Protein AF-A0A6I5C960-F1 (afdb_monomer_lite)

Secondary structure (DSSP, 8-state):
-PPPPP-----------SPPPPPPPP-----EES--TT-TT--EEPHHHHHHHHHHHHHTT-----HHHH--

Foldseek 3Di:
DDDDDDDDPPPDPDPPPDPDPDDDADDDDADEEDDPPVPPPSRYDYPVRVVVVVVVCVVVVHDDDDPVVVVD

Structure (mmCIF, N/CA/C/O backbone):
data_AF-A0A6I5C960-F1
#
_entry.id   AF-A0A6I5C960-F1
#
loop_
_atom_site.group_PDB
_atom_site.id
_atom_site.type_symbol
_atom_site.label_atom_id
_atom_site.label_alt_id
_atom_site.label_comp_id
_atom_site.label_asym_id
_atom_site.label_entity_id
_atom_site.label_seq_id
_atom_site.pdbx_PDB_ins_code
_atom_site.Cartn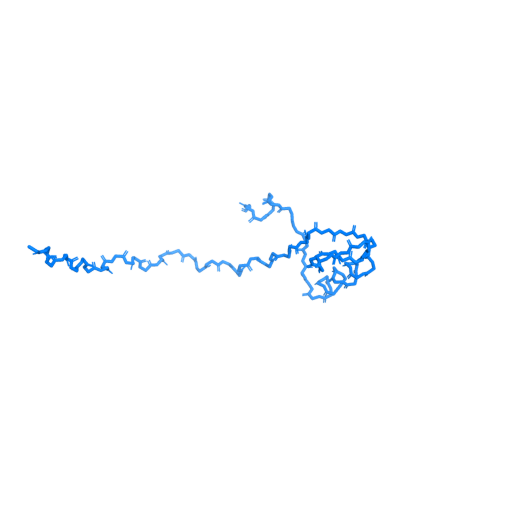_x
_atom_site.Cartn_y
_atom_site.Cartn_z
_atom_site.occupancy
_atom_site.B_iso_or_equiv
_atom_site.auth_seq_id
_atom_site.auth_comp_id
_atom_site.auth_asym_id
_atom_site.auth_atom_id
_atom_site.pdbx_PDB_model_num
ATOM 1 N N . MET A 1 1 ? 28.062 32.096 35.602 1.00 41.78 1 MET A N 1
ATOM 2 C CA . MET A 1 1 ? 28.175 30.884 34.759 1.00 41.78 1 MET A CA 1
ATOM 3 C C . MET A 1 1 ? 27.045 29.953 35.189 1.00 41.78 1 MET A C 1
ATOM 5 O O . MET A 1 1 ? 26.832 29.858 36.387 1.00 41.78 1 MET A O 1
ATOM 9 N N . ALA A 1 2 ? 26.236 29.465 34.246 1.00 42.91 2 ALA A N 1
ATOM 10 C CA . ALA A 1 2 ? 24.822 29.099 34.415 1.00 42.91 2 ALA A CA 1
ATOM 11 C C . ALA A 1 2 ? 24.476 28.038 35.491 1.00 42.91 2 ALA A C 1
ATOM 13 O O . ALA A 1 2 ? 25.275 27.164 35.809 1.00 42.91 2 ALA A O 1
ATOM 14 N N . SER A 1 3 ? 23.251 28.193 36.007 1.00 37.50 3 SER A N 1
ATOM 15 C CA . SER A 1 3 ? 22.560 27.533 37.130 1.00 37.50 3 SER A CA 1
ATOM 16 C C . SER A 1 3 ? 22.359 26.017 36.968 1.00 37.50 3 SER A C 1
ATOM 18 O O . SER A 1 3 ? 22.154 25.573 35.836 1.00 37.50 3 SER A O 1
ATOM 20 N N . PRO A 1 4 ? 22.317 25.220 38.059 1.00 44.97 4 PRO A N 1
ATOM 21 C CA . PRO A 1 4 ? 21.788 23.862 37.992 1.00 44.97 4 PRO A CA 1
ATOM 22 C C . PRO A 1 4 ? 20.290 23.960 37.677 1.00 44.97 4 PRO A C 1
ATOM 24 O O . PRO A 1 4 ? 19.548 24.627 38.393 1.00 44.97 4 PRO A O 1
ATOM 27 N N . ALA A 1 5 ? 19.867 23.380 36.557 1.00 53.22 5 ALA A N 1
ATOM 28 C CA . ALA A 1 5 ? 18.459 23.279 36.213 1.00 53.22 5 ALA A CA 1
ATOM 29 C C . ALA A 1 5 ? 17.832 22.131 37.007 1.00 53.22 5 ALA A C 1
ATOM 31 O O . ALA A 1 5 ? 18.359 21.017 37.055 1.00 53.22 5 ALA A O 1
ATOM 32 N N . ASP A 1 6 ? 16.713 22.458 37.633 1.00 42.56 6 ASP A N 1
ATOM 33 C CA . ASP A 1 6 ? 15.884 21.607 38.463 1.00 42.56 6 ASP A CA 1
ATOM 34 C C . ASP A 1 6 ? 15.549 20.279 37.776 1.00 42.56 6 ASP A C 1
ATOM 36 O O . ASP A 1 6 ? 14.980 20.226 36.685 1.00 42.56 6 ASP A O 1
ATOM 40 N N . THR A 1 7 ? 15.882 19.174 38.440 1.00 52.06 7 THR A N 1
ATOM 41 C CA . THR A 1 7 ? 15.349 17.863 38.069 1.00 52.06 7 THR A CA 1
ATOM 42 C C . THR A 1 7 ? 13.915 17.795 38.574 1.00 52.06 7 THR A C 1
ATOM 44 O O . THR A 1 7 ? 13.677 17.580 39.760 1.00 52.06 7 THR A O 1
ATOM 47 N N . VAL A 1 8 ? 12.951 18.008 37.681 1.00 56.00 8 VAL A N 1
ATOM 48 C CA . VAL A 1 8 ? 11.531 17.831 37.999 1.00 56.00 8 VAL A CA 1
ATOM 49 C C . VAL A 1 8 ? 11.242 16.325 37.984 1.00 56.00 8 VAL A C 1
ATOM 51 O O . VAL A 1 8 ? 11.439 15.690 36.945 1.00 56.00 8 VAL A O 1
ATOM 54 N N . PRO A 1 9 ? 10.814 15.704 39.097 1.00 45.19 9 PRO A N 1
ATOM 55 C CA . PRO A 1 9 ? 10.499 14.286 39.093 1.00 45.19 9 PRO A CA 1
ATOM 56 C C . PRO A 1 9 ? 9.259 14.065 38.226 1.00 45.19 9 PRO A C 1
ATOM 58 O O . PRO A 1 9 ? 8.217 14.685 38.444 1.00 45.19 9 PRO A O 1
ATOM 61 N N . LEU A 1 10 ? 9.371 13.170 37.244 1.00 55.69 10 LEU A N 1
ATOM 62 C CA . LEU A 1 10 ? 8.295 12.771 36.335 1.00 55.69 10 LEU A CA 1
ATOM 63 C C . LEU A 1 10 ? 7.306 11.864 37.091 1.00 55.69 10 LEU A C 1
ATOM 65 O O . LEU A 1 10 ? 7.164 10.678 36.813 1.00 55.69 10 LEU A O 1
ATOM 69 N N . THR A 1 11 ? 6.670 12.416 38.124 1.00 53.06 11 THR A N 1
ATOM 70 C CA . THR A 1 11 ? 5.685 11.723 38.957 1.00 53.06 11 THR A CA 1
ATOM 71 C C . THR A 1 11 ? 4.313 12.087 38.426 1.00 53.06 11 THR A C 1
ATOM 73 O O . THR A 1 11 ? 3.737 13.105 38.800 1.00 53.06 11 THR A O 1
ATOM 76 N N . GLY A 1 12 ? 3.822 11.294 37.478 1.00 52.94 12 GLY A N 1
ATOM 77 C CA . GLY A 1 12 ? 2.514 11.546 36.884 1.00 52.94 12 GLY A CA 1
ATOM 78 C C . GLY A 1 12 ? 2.224 10.772 35.610 1.00 52.94 12 GLY A C 1
ATOM 79 O O . GLY A 1 12 ? 1.476 11.269 34.776 1.00 52.94 12 GLY A O 1
ATOM 80 N N . ILE A 1 13 ? 2.782 9.573 35.429 1.00 58.28 13 ILE A N 1
ATOM 81 C CA . ILE A 1 13 ? 2.130 8.619 34.530 1.00 58.28 13 ILE A CA 1
ATOM 82 C C . ILE A 1 13 ? 1.029 7.994 35.376 1.00 58.28 13 ILE A C 1
ATOM 84 O O . ILE A 1 13 ? 1.272 7.071 36.147 1.00 58.28 13 ILE A O 1
ATOM 88 N N . ALA A 1 14 ? -0.161 8.590 35.332 1.00 61.75 14 ALA A N 1
ATOM 89 C CA . ALA A 1 14 ? -1.344 7.884 35.783 1.00 61.75 14 ALA A CA 1
ATOM 90 C C . ALA A 1 14 ? -1.377 6.558 35.016 1.00 61.75 14 ALA A C 1
ATOM 92 O O . ALA A 1 14 ? -1.315 6.564 33.784 1.00 61.75 14 ALA A O 1
ATOM 93 N N . GLU A 1 15 ? -1.411 5.442 35.744 1.00 64.19 15 GLU A N 1
ATOM 94 C CA . GLU A 1 15 ? -1.707 4.134 35.166 1.00 64.19 15 GLU A CA 1
ATOM 95 C C . GLU A 1 15 ? -2.946 4.303 34.278 1.00 64.19 15 GLU A C 1
ATOM 97 O O . GLU A 1 15 ? -3.959 4.815 34.765 1.00 64.19 15 GLU A O 1
ATOM 102 N N . PRO A 1 16 ? -2.881 3.988 32.973 1.00 57.72 16 PRO A N 1
ATOM 103 C CA . PRO A 1 16 ? -4.021 4.183 32.098 1.00 57.72 16 PRO A CA 1
ATOM 104 C C . PRO A 1 16 ? -5.162 3.276 32.569 1.00 57.72 16 PRO A C 1
ATOM 106 O O . PRO A 1 16 ? -5.196 2.090 32.266 1.00 57.72 16 PRO A O 1
ATOM 109 N N . THR A 1 17 ? -6.130 3.843 33.293 1.00 64.50 17 THR A N 1
ATOM 110 C CA . THR A 1 17 ? -7.335 3.159 33.802 1.00 64.50 17 THR A CA 1
ATOM 111 C C . THR A 1 17 ? -8.357 2.854 32.693 1.00 64.50 17 THR A C 1
ATOM 113 O O . THR A 1 17 ? -9.549 2.695 32.953 1.00 64.50 17 THR A O 1
ATOM 116 N N . GLY A 1 18 ? -7.913 2.811 31.436 1.00 66.69 18 GLY A N 1
ATOM 117 C CA . GLY A 1 18 ? -8.727 2.489 30.270 1.00 66.69 18 GLY A CA 1
ATOM 118 C C . GLY A 1 18 ? -8.507 1.045 29.816 1.00 66.69 18 GLY A C 1
ATOM 119 O O . GLY A 1 18 ? -7.495 0.436 30.167 1.00 66.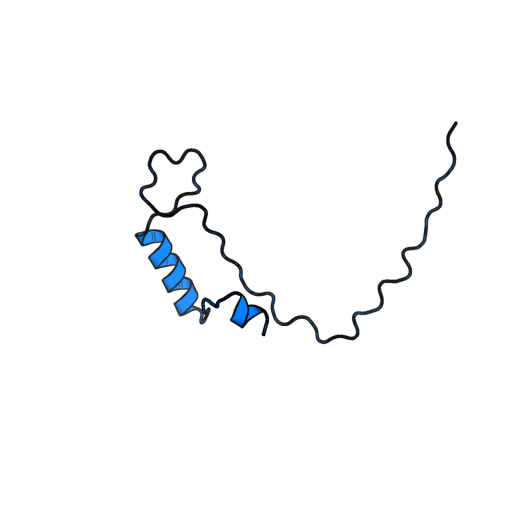69 18 GLY A O 1
ATOM 120 N N . PRO A 1 19 ? -9.422 0.477 29.010 1.00 61.66 19 PRO A N 1
ATOM 121 C CA . PRO A 1 19 ? -9.154 -0.775 28.316 1.00 61.66 19 PRO A CA 1
ATOM 122 C C . PRO A 1 19 ? -7.808 -0.679 27.597 1.00 61.66 19 PRO A C 1
ATOM 124 O O . PRO A 1 19 ? -7.526 0.342 26.961 1.00 61.66 19 PRO A O 1
ATOM 127 N N . LEU A 1 20 ? -6.987 -1.732 27.686 1.00 59.25 20 LEU A N 1
ATOM 128 C CA . LEU A 1 20 ? -5.793 -1.837 26.851 1.00 59.25 20 LEU A CA 1
ATOM 129 C C . LEU A 1 20 ? -6.223 -1.563 25.404 1.00 59.25 20 LEU A C 1
ATOM 131 O O . LEU A 1 20 ? -7.226 -2.152 24.977 1.00 59.25 20 LEU A O 1
ATOM 135 N N . PRO A 1 21 ? -5.533 -0.672 24.665 1.00 61.06 21 PRO A N 1
ATOM 136 C CA . PRO A 1 21 ? -5.858 -0.425 23.273 1.00 61.06 21 PRO A CA 1
ATOM 137 C C . PRO A 1 21 ? -6.009 -1.772 22.574 1.00 61.06 21 PRO A C 1
ATOM 139 O O . PRO A 1 21 ? -5.139 -2.641 22.706 1.00 61.06 21 PRO A O 1
ATOM 142 N N . GLY A 1 22 ? -7.126 -1.961 21.866 1.00 65.25 22 GLY A N 1
ATOM 143 C CA . GLY A 1 22 ? -7.261 -3.093 20.957 1.00 65.25 22 GLY A CA 1
ATOM 144 C C . GLY A 1 22 ? -6.013 -3.179 20.068 1.00 65.25 22 GLY A C 1
ATOM 145 O O . GLY A 1 22 ? -5.327 -2.168 19.885 1.00 65.25 22 GLY A O 1
ATOM 146 N N . PRO A 1 23 ? -5.672 -4.369 19.544 1.00 73.38 23 PRO A N 1
ATOM 147 C CA . PRO A 1 23 ? -4.445 -4.551 18.779 1.00 73.38 23 PRO A CA 1
ATOM 148 C C . PRO A 1 23 ? -4.321 -3.442 17.734 1.00 73.38 23 PRO A C 1
ATOM 150 O O . PRO A 1 23 ? -5.235 -3.253 16.928 1.00 73.38 23 PRO A O 1
ATOM 153 N N . PHE A 1 24 ? -3.221 -2.683 17.796 1.00 78.19 24 PHE A N 1
ATOM 154 C CA . PHE A 1 24 ? -2.994 -1.571 16.880 1.00 78.19 24 PHE A CA 1
ATOM 155 C C . PHE A 1 24 ? -3.201 -2.058 15.441 1.00 78.19 24 PHE A C 1
ATOM 157 O O . PHE A 1 24 ? -2.667 -3.112 15.067 1.00 78.19 24 PHE A O 1
ATOM 164 N N . PRO A 1 25 ? -3.987 -1.332 14.631 1.00 88.19 25 PRO A N 1
ATOM 165 C CA . PRO A 1 25 ? -4.247 -1.742 13.264 1.00 88.19 25 PRO A CA 1
ATOM 166 C C . PRO A 1 25 ? -2.928 -1.805 12.491 1.00 88.19 25 PRO A C 1
ATOM 168 O O . PRO A 1 25 ? -2.075 -0.922 12.598 1.00 88.19 25 PRO A O 1
ATOM 171 N N . TRP A 1 26 ? -2.770 -2.834 11.663 1.00 92.00 26 TRP A N 1
ATOM 172 C CA . TRP A 1 26 ? -1.679 -2.861 10.695 1.00 92.00 26 TRP A CA 1
ATOM 173 C C . TRP A 1 26 ? -1.932 -1.808 9.617 1.00 92.00 26 TRP A C 1
ATOM 175 O O . TRP A 1 26 ? -2.933 -1.878 8.903 1.00 92.00 26 TRP A O 1
ATOM 185 N N . VAL A 1 27 ? -1.003 -0.864 9.464 1.00 92.94 27 VAL A N 1
ATOM 186 C CA . VAL A 1 27 ? -1.050 0.165 8.419 1.00 92.94 27 VAL A CA 1
ATOM 187 C C . VAL A 1 27 ? 0.044 -0.120 7.393 1.00 92.94 27 VAL A C 1
ATOM 189 O O . VAL A 1 27 ? 1.232 -0.061 7.701 1.00 92.94 27 VAL A O 1
ATOM 192 N N . ALA A 1 28 ? -0.357 -0.442 6.163 1.00 94.06 28 ALA A N 1
ATOM 193 C CA . ALA A 1 28 ? 0.558 -0.592 5.035 1.00 94.06 28 ALA A CA 1
ATOM 194 C C . ALA A 1 28 ? 0.596 0.706 4.219 1.00 94.06 28 ALA A C 1
ATOM 196 O O . ALA A 1 28 ? -0.450 1.225 3.832 1.00 94.06 28 ALA A O 1
ATOM 197 N N . MET A 1 29 ? 1.797 1.207 3.932 1.00 95.88 29 MET A N 1
ATOM 198 C CA . MET A 1 29 ? 2.010 2.447 3.185 1.00 95.88 29 MET A CA 1
ATOM 199 C C . MET A 1 29 ? 2.653 2.148 1.830 1.00 95.88 29 MET A C 1
ATOM 201 O O . MET A 1 29 ? 3.702 1.508 1.754 1.00 95.88 29 MET A O 1
ATOM 205 N N . TYR A 1 30 ? 2.025 2.633 0.763 1.00 96.56 30 TYR A N 1
ATOM 206 C CA . TYR A 1 30 ? 2.506 2.513 -0.610 1.00 96.56 30 TYR A CA 1
ATOM 207 C C . TYR A 1 30 ? 2.743 3.906 -1.184 1.00 96.56 30 TYR A C 1
ATOM 209 O O . TYR A 1 30 ? 1.897 4.780 -1.024 1.00 96.56 30 TYR A O 1
ATOM 217 N N . HIS A 1 31 ? 3.878 4.103 -1.857 1.00 96.00 31 HIS A N 1
ATOM 218 C CA . HIS A 1 31 ? 4.214 5.392 -2.470 1.00 96.00 31 HIS A CA 1
ATOM 219 C C . HIS A 1 31 ? 3.699 5.488 -3.906 1.00 96.00 31 HIS A C 1
ATOM 221 O O . HIS A 1 31 ? 3.105 6.487 -4.297 1.00 96.00 31 HIS A O 1
ATOM 227 N N . SER A 1 32 ? 3.949 4.461 -4.719 1.00 95.44 32 SER A N 1
ATOM 228 C CA . SER A 1 32 ? 3.556 4.437 -6.129 1.00 95.44 32 SER A CA 1
ATOM 229 C C . SER A 1 32 ? 3.333 3.008 -6.609 1.00 95.44 32 SER A C 1
ATOM 231 O O . SER A 1 32 ? 3.963 2.067 -6.115 1.00 95.44 32 SER A O 1
ATOM 233 N N . VAL A 1 33 ? 2.434 2.858 -7.581 1.00 97.31 33 VAL A N 1
ATOM 234 C CA . VAL A 1 33 ? 2.117 1.584 -8.232 1.00 97.31 33 VAL A CA 1
ATOM 235 C C . VAL A 1 33 ? 2.249 1.771 -9.737 1.00 97.31 33 VAL A C 1
ATOM 237 O O . VAL A 1 33 ? 1.583 2.636 -10.297 1.00 97.31 33 VAL A O 1
ATOM 240 N N . GLY A 1 34 ? 3.097 0.977 -10.385 1.00 95.56 34 GLY A N 1
ATOM 241 C CA . GLY A 1 34 ? 3.354 1.097 -11.820 1.00 95.56 34 GLY A CA 1
ATOM 242 C C . GLY A 1 34 ? 4.624 0.377 -12.262 1.00 95.56 34 GLY A C 1
ATOM 243 O O . GLY A 1 34 ? 5.197 -0.420 -11.510 1.00 95.56 34 GLY A O 1
ATOM 244 N N . ASP A 1 35 ? 5.066 0.672 -13.482 1.00 91.12 35 ASP A N 1
ATOM 245 C CA . ASP A 1 35 ? 6.336 0.177 -14.006 1.00 91.12 35 ASP A CA 1
ATOM 246 C C . ASP A 1 35 ? 7.502 0.773 -13.211 1.00 91.12 35 ASP A C 1
ATOM 248 O O . ASP A 1 35 ? 7.525 1.957 -12.883 1.00 91.12 35 ASP A O 1
ATOM 252 N N . ARG A 1 36 ? 8.497 -0.049 -12.870 1.00 84.44 36 ARG A N 1
ATOM 253 C CA . ARG A 1 36 ? 9.577 0.341 -11.942 1.00 84.44 36 ARG A CA 1
ATOM 254 C C . ARG A 1 36 ? 10.686 1.179 -12.596 1.00 84.44 36 ARG A C 1
ATOM 256 O O . ARG A 1 36 ? 11.830 1.093 -12.154 1.00 84.44 36 ARG A O 1
ATOM 263 N N . SER A 1 37 ? 10.397 1.936 -13.660 1.00 83.38 37 SER A N 1
ATOM 264 C CA . SER A 1 37 ? 11.442 2.571 -14.470 1.00 83.38 37 SER A CA 1
ATOM 265 C C . SER A 1 37 ? 11.148 4.016 -14.891 1.00 83.38 37 SER A C 1
ATOM 267 O O . SER A 1 37 ? 10.136 4.249 -15.552 1.00 83.38 37 SER A O 1
ATOM 269 N N . PRO A 1 38 ? 12.077 4.957 -14.623 1.00 88.62 38 PRO A N 1
ATOM 270 C CA . PRO A 1 38 ? 13.152 4.886 -13.623 1.00 88.62 38 PRO A CA 1
ATOM 271 C C . PRO A 1 38 ? 12.610 5.112 -12.195 1.00 88.62 38 PRO A C 1
ATOM 273 O O . PRO A 1 38 ? 11.921 6.093 -11.941 1.00 88.62 38 PRO A O 1
ATOM 276 N N . ASP A 1 39 ? 12.957 4.232 -11.246 1.00 91.69 39 ASP A N 1
ATOM 277 C CA . ASP A 1 39 ? 12.560 4.327 -9.824 1.00 91.69 39 ASP A CA 1
ATOM 278 C C . ASP A 1 39 ? 13.798 4.472 -8.906 1.00 91.69 39 ASP A C 1
ATOM 280 O O . ASP A 1 39 ? 14.211 3.504 -8.254 1.00 91.69 39 ASP A O 1
ATOM 284 N N . PRO A 1 40 ? 14.444 5.657 -8.863 1.00 93.69 40 PRO A N 1
ATOM 285 C CA . PRO A 1 40 ? 15.702 5.868 -8.135 1.00 93.69 40 PRO A CA 1
ATOM 286 C C . PRO A 1 40 ? 15.571 5.640 -6.623 1.00 93.69 40 PRO A C 1
ATOM 288 O O . PRO A 1 40 ? 16.533 5.230 -5.975 1.00 93.69 40 PRO A O 1
ATOM 291 N N . TYR A 1 41 ? 14.375 5.849 -6.068 1.00 94.00 41 TYR A N 1
ATOM 292 C CA . TYR A 1 41 ? 14.097 5.652 -4.645 1.00 94.00 41 TYR A CA 1
ATOM 293 C C . TYR A 1 41 ? 13.592 4.242 -4.318 1.00 94.00 41 TYR A C 1
ATOM 295 O O . TYR A 1 41 ? 13.444 3.903 -3.146 1.00 94.00 41 TYR A O 1
ATOM 303 N N . ARG A 1 42 ? 13.366 3.394 -5.333 1.00 92.81 42 ARG A N 1
ATOM 304 C CA . ARG A 1 42 ? 12.867 2.016 -5.186 1.00 92.81 42 ARG A CA 1
ATOM 305 C C . ARG A 1 42 ? 11.531 1.933 -4.441 1.00 92.81 42 ARG A C 1
ATOM 307 O O . ARG A 1 42 ? 11.257 0.931 -3.773 1.00 92.81 42 ARG A O 1
ATOM 314 N N . VAL A 1 43 ? 10.712 2.977 -4.544 1.00 95.38 43 VAL A N 1
ATOM 315 C CA . VAL A 1 43 ? 9.443 3.112 -3.814 1.00 95.38 43 VAL A CA 1
ATOM 316 C C . VAL A 1 43 ? 8.236 2.648 -4.631 1.00 95.38 43 VAL A C 1
ATOM 318 O O . VAL A 1 43 ? 7.134 2.537 -4.088 1.00 95.38 43 VAL A O 1
ATOM 321 N N . THR A 1 44 ? 8.437 2.333 -5.913 1.00 97.19 44 THR A N 1
ATOM 322 C CA . THR A 1 44 ? 7.383 1.870 -6.817 1.00 97.19 44 THR A CA 1
ATOM 323 C C . THR A 1 44 ? 7.254 0.352 -6.763 1.00 97.19 44 THR A C 1
ATOM 325 O O . THR A 1 44 ? 8.213 -0.406 -6.969 1.00 97.19 44 THR A O 1
ATOM 328 N N . VAL A 1 45 ? 6.036 -0.118 -6.497 1.00 97.31 45 VAL A N 1
ATOM 329 C CA . VAL A 1 45 ? 5.668 -1.534 -6.609 1.00 97.31 45 VAL A CA 1
ATOM 330 C C . VAL A 1 45 ? 4.956 -1.782 -7.934 1.00 97.31 45 VAL A C 1
ATOM 332 O O . VAL A 1 45 ? 4.176 -0.949 -8.381 1.00 97.31 45 VAL A O 1
ATOM 335 N N . THR A 1 46 ? 5.181 -2.938 -8.562 1.00 97.69 46 THR A N 1
ATOM 336 C CA . THR A 1 46 ? 4.376 -3.301 -9.738 1.00 97.69 46 THR A CA 1
ATOM 337 C C . THR A 1 46 ? 2.949 -3.662 -9.317 1.00 97.69 46 THR A C 1
ATOM 339 O O . THR A 1 46 ? 2.748 -4.125 -8.180 1.00 97.69 46 THR A O 1
ATOM 342 N N . PRO A 1 47 ? 1.957 -3.518 -10.213 1.00 97.88 47 PRO A N 1
ATOM 343 C CA . PRO A 1 47 ? 0.590 -3.963 -9.955 1.00 97.88 47 PRO A CA 1
ATOM 344 C C . PRO A 1 47 ? 0.502 -5.435 -9.516 1.00 97.88 47 PRO A C 1
ATOM 346 O O . PRO A 1 47 ? -0.209 -5.764 -8.565 1.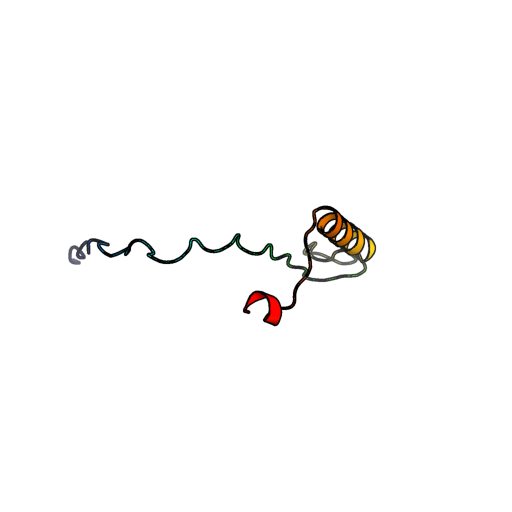00 97.88 47 PRO A O 1
ATOM 349 N N . GLU A 1 48 ? 1.277 -6.330 -10.132 1.00 98.31 48 GLU A N 1
ATOM 350 C CA . GLU A 1 48 ? 1.276 -7.770 -9.836 1.00 98.31 48 GLU A CA 1
ATOM 351 C C . GLU A 1 48 ? 1.799 -8.040 -8.427 1.00 98.31 48 GLU A C 1
ATOM 353 O O . GLU A 1 48 ? 1.248 -8.873 -7.694 1.00 98.31 48 GLU A O 1
ATOM 358 N N . ARG A 1 49 ? 2.850 -7.312 -8.026 1.00 97.50 49 ARG A N 1
ATOM 359 C CA . ARG A 1 49 ? 3.436 -7.422 -6.691 1.00 97.50 49 ARG A CA 1
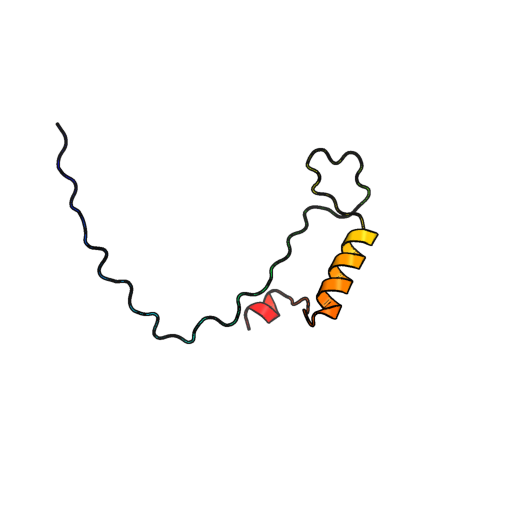ATOM 360 C C . ARG A 1 49 ? 2.478 -6.901 -5.630 1.00 97.50 49 ARG A C 1
ATOM 362 O O . ARG A 1 49 ? 2.293 -7.581 -4.619 1.00 97.50 49 ARG A O 1
ATOM 369 N N . LEU A 1 50 ? 1.842 -5.752 -5.866 1.00 98.06 50 LEU A N 1
ATOM 370 C CA . LEU A 1 50 ? 0.810 -5.232 -4.970 1.00 98.06 50 LEU A CA 1
ATOM 371 C C . LEU A 1 50 ? -0.334 -6.243 -4.829 1.00 98.06 50 LEU A C 1
ATOM 373 O O . LEU A 1 50 ? -0.708 -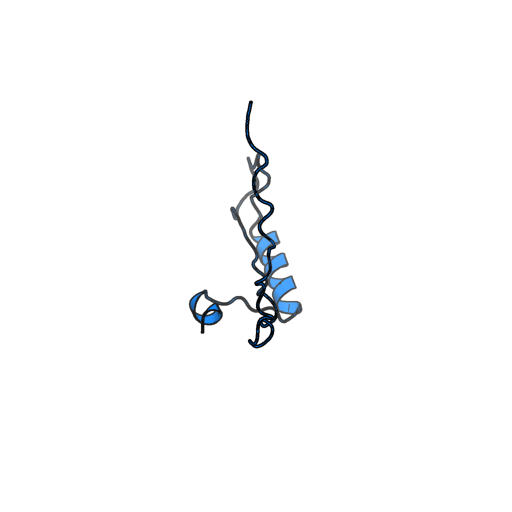6.608 -3.716 1.00 98.06 50 LEU A O 1
ATOM 377 N N . ALA A 1 51 ? -0.835 -6.784 -5.941 1.00 98.38 51 ALA A N 1
ATOM 378 C CA . ALA A 1 51 ? -1.907 -7.771 -5.918 1.00 98.38 51 ALA A CA 1
ATOM 379 C C . ALA A 1 51 ? -1.511 -9.038 -5.135 1.00 98.38 51 ALA A C 1
ATOM 381 O O . ALA A 1 51 ? -2.319 -9.586 -4.382 1.00 98.38 51 ALA A O 1
ATOM 382 N N . ALA A 1 52 ? -0.264 -9.502 -5.259 1.00 98.50 52 ALA A N 1
ATOM 383 C CA . ALA A 1 52 ? 0.246 -10.631 -4.483 1.00 98.50 52 ALA A CA 1
ATOM 384 C C . ALA A 1 52 ? 0.307 -10.334 -2.974 1.00 98.50 52 ALA A C 1
ATOM 386 O O . ALA A 1 52 ? -0.108 -11.179 -2.175 1.00 98.50 52 ALA A O 1
ATOM 387 N N . GLN A 1 53 ? 0.766 -9.140 -2.588 1.00 97.81 53 GLN A N 1
ATOM 388 C CA . GLN A 1 53 ? 0.814 -8.694 -1.192 1.00 97.81 53 GLN A CA 1
ATOM 389 C C . GLN A 1 53 ? -0.589 -8.588 -0.585 1.00 97.81 53 GLN A C 1
ATOM 391 O O . GLN A 1 53 ? -0.845 -9.160 0.474 1.00 97.81 53 GLN A O 1
ATOM 396 N N . LEU A 1 54 ? -1.534 -7.955 -1.285 1.00 97.38 54 LEU A N 1
ATOM 397 C CA . LEU A 1 54 ? -2.917 -7.839 -0.820 1.00 97.38 54 LEU A CA 1
ATOM 398 C C . LEU A 1 54 ? -3.588 -9.214 -0.685 1.00 97.38 54 LEU A C 1
ATOM 400 O O . LEU A 1 54 ? -4.250 -9.485 0.317 1.00 97.38 54 LEU A O 1
ATOM 404 N N . ARG A 1 55 ? -3.363 -10.135 -1.636 1.00 98.12 55 ARG A N 1
ATOM 405 C CA . ARG A 1 55 ? -3.847 -11.523 -1.519 1.00 98.12 55 ARG A CA 1
ATOM 406 C C . ARG A 1 55 ? -3.255 -12.243 -0.307 1.00 98.12 55 ARG A C 1
ATOM 408 O O . ARG A 1 55 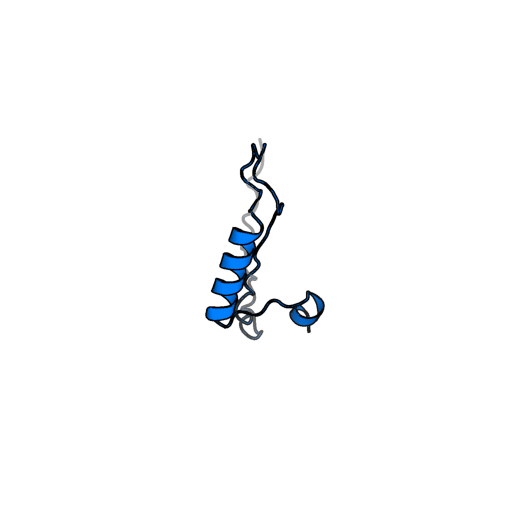? -3.956 -13.019 0.335 1.00 98.12 55 ARG A O 1
ATOM 415 N N . TRP A 1 56 ? -1.979 -12.021 -0.006 1.00 97.88 56 TRP A N 1
ATOM 416 C CA . TRP A 1 56 ? -1.308 -12.613 1.154 1.00 97.88 56 TRP A CA 1
ATOM 417 C C . TRP A 1 56 ? -1.895 -12.113 2.477 1.00 97.88 56 TRP A C 1
ATOM 419 O O . TRP A 1 56 ? -2.117 -12.928 3.373 1.00 97.88 56 TRP A O 1
ATOM 429 N N . LEU A 1 57 ? -2.213 -10.816 2.573 1.00 96.44 57 LEU A N 1
ATOM 430 C CA . LEU A 1 57 ? -2.883 -10.229 3.740 1.00 96.44 57 LEU A CA 1
ATOM 431 C C . LEU A 1 57 ? -4.272 -10.843 3.927 1.00 96.44 57 LEU A C 1
ATOM 433 O O . LEU A 1 57 ? -4.602 -11.330 5.006 1.00 96.44 57 LEU A O 1
ATOM 437 N N . ARG A 1 58 ? -5.041 -10.935 2.838 1.00 96.50 58 ARG A N 1
ATOM 438 C CA . ARG A 1 58 ? -6.383 -11.528 2.849 1.00 96.50 58 ARG A CA 1
ATOM 439 C C . ARG A 1 58 ? -6.383 -12.987 3.312 1.00 96.50 58 ARG A C 1
ATOM 441 O O . ARG A 1 58 ? -7.247 -13.383 4.082 1.00 96.50 58 ARG A O 1
ATOM 448 N N . ARG A 1 59 ? -5.394 -13.788 2.889 1.00 97.88 59 ARG A N 1
ATOM 449 C CA . ARG A 1 59 ? -5.244 -15.188 3.339 1.00 97.88 59 ARG A CA 1
ATOM 450 C C . ARG A 1 59 ? -4.920 -15.322 4.829 1.00 97.88 59 ARG A C 1
ATOM 452 O O . ARG A 1 59 ? -5.145 -16.387 5.385 1.00 97.88 59 ARG A O 1
ATOM 459 N N . ARG A 1 60 ? -4.405 -14.269 5.469 1.00 95.56 60 ARG A N 1
ATOM 460 C CA . ARG A 1 60 ? -4.179 -14.205 6.922 1.00 95.56 60 ARG A CA 1
ATOM 461 C C . ARG A 1 60 ? -5.383 -13.675 7.703 1.00 95.56 60 ARG A C 1
ATOM 463 O O . ARG A 1 60 ? -5.256 -13.413 8.891 1.00 95.56 60 ARG A O 1
ATOM 470 N N . GLY A 1 61 ? -6.527 -13.484 7.048 1.00 95.50 61 GLY A N 1
ATOM 471 C CA . GLY A 1 61 ? -7.723 -12.934 7.686 1.00 95.50 61 GLY A CA 1
ATOM 472 C C . GLY A 1 61 ? -7.674 -11.419 7.901 1.00 95.50 61 GLY A C 1
ATOM 473 O O . GLY A 1 61 ? -8.563 -10.878 8.548 1.00 95.50 61 GLY A O 1
ATOM 474 N N . LEU A 1 62 ? -6.676 -10.716 7.351 1.00 94.50 62 LEU A N 1
ATOM 475 C CA . LEU A 1 62 ? -6.633 -9.256 7.413 1.00 94.50 62 LEU A CA 1
ATOM 476 C C . LEU A 1 62 ? -7.603 -8.656 6.389 1.00 94.50 62 LEU A C 1
ATOM 478 O O . LEU A 1 62 ? -7.669 -9.092 5.234 1.00 94.50 62 LEU A O 1
ATOM 482 N N . ARG A 1 63 ? -8.330 -7.621 6.816 1.00 94.31 63 ARG A N 1
ATOM 483 C CA . ARG A 1 63 ? -9.293 -6.872 6.005 1.00 94.31 63 ARG A CA 1
ATOM 484 C C . ARG A 1 63 ? -8.823 -5.427 5.858 1.00 94.31 63 ARG A C 1
ATOM 486 O O . ARG A 1 63 ? -8.408 -4.814 6.834 1.00 94.31 63 ARG A O 1
ATOM 493 N N . GLY A 1 64 ? -8.903 -4.889 4.642 1.00 94.62 64 GLY A N 1
ATOM 494 C CA . GLY A 1 64 ? -8.759 -3.451 4.420 1.00 94.62 64 GLY A CA 1
ATOM 495 C C . GLY A 1 64 ? -10.024 -2.731 4.876 1.00 94.62 64 GLY A C 1
ATOM 496 O O . GLY A 1 64 ? -11.125 -3.160 4.528 1.00 94.62 64 GLY A O 1
ATOM 497 N N . VAL A 1 65 ? -9.862 -1.665 5.653 1.00 95.31 65 VAL A N 1
ATOM 498 C CA . VAL A 1 65 ? -10.962 -0.853 6.188 1.00 95.31 65 VAL A CA 1
ATOM 499 C C . VAL A 1 65 ? -10.782 0.604 5.793 1.00 95.31 65 VAL A C 1
ATOM 501 O O . VAL A 1 65 ? -9.663 1.063 5.564 1.00 95.31 65 VAL A O 1
ATOM 504 N N . SER A 1 66 ? -11.891 1.335 5.703 1.00 95.12 66 SER A N 1
ATOM 505 C CA . SER A 1 66 ? -11.842 2.792 5.587 1.00 95.12 66 SER A CA 1
ATOM 506 C C . SER A 1 66 ? -11.410 3.428 6.914 1.00 95.12 66 SER A C 1
ATOM 508 O O . SER A 1 66 ? -11.564 2.832 7.978 1.00 95.12 66 SER A O 1
ATOM 510 N N . VAL A 1 67 ? -10.936 4.677 6.875 1.00 92.62 67 VAL A N 1
ATOM 511 C CA . VAL A 1 67 ? -10.643 5.440 8.105 1.00 92.62 67 VAL A CA 1
ATOM 512 C C . VAL A 1 67 ? -11.899 5.597 8.970 1.00 92.62 67 VAL A C 1
ATOM 514 O O . VAL A 1 67 ? -11.809 5.530 10.187 1.00 92.62 67 VAL A O 1
ATOM 517 N N . ARG A 1 68 ? -13.082 5.733 8.354 1.00 95.56 68 ARG A N 1
ATOM 518 C CA . ARG A 1 68 ? -14.359 5.777 9.083 1.00 95.56 68 ARG A CA 1
ATOM 519 C C . ARG A 1 68 ? -14.578 4.515 9.915 1.00 95.56 68 ARG A C 1
ATOM 521 O O . ARG A 1 68 ? -14.937 4.628 11.074 1.00 95.56 68 ARG A O 1
ATOM 528 N N . GLU A 1 69 ? -14.377 3.339 9.323 1.00 92.31 69 GLU A N 1
ATOM 529 C CA . GLU A 1 69 ? -14.506 2.062 10.038 1.00 92.31 69 GLU A CA 1
ATOM 530 C C . GLU A 1 69 ? -13.438 1.880 11.118 1.00 92.31 69 GLU A C 1
ATOM 532 O O . GLU A 1 69 ? -13.680 1.166 12.081 1.00 92.31 69 GLU A O 1
ATOM 537 N N . LEU A 1 70 ? -12.265 2.499 10.958 1.00 88.88 70 LEU A N 1
ATOM 538 C CA . LEU A 1 70 ? -11.198 2.428 11.952 1.00 88.88 70 LEU A CA 1
ATOM 539 C C . LEU A 1 70 ? -11.477 3.283 13.199 1.00 88.88 70 LEU A C 1
ATOM 541 O O . LEU A 1 70 ? -10.971 2.969 14.271 1.00 88.88 70 LEU A O 1
ATOM 545 N N . LEU A 1 71 ? -12.228 4.376 13.047 1.00 88.38 71 LEU A N 1
ATOM 546 C CA . LEU A 1 71 ? -12.520 5.343 14.113 1.00 88.38 71 LEU A CA 1
ATOM 547 C C . LEU A 1 71 ? -13.880 5.127 14.800 1.00 88.38 71 LEU A C 1
ATOM 549 O O . LEU A 1 71 ? -14.220 5.906 15.690 1.00 88.38 71 LEU A O 1
ATOM 553 N N . ALA A 1 72 ? -14.668 4.150 14.349 1.00 84.88 72 ALA A N 1
ATOM 554 C CA . ALA A 1 72 ? -15.979 3.809 14.908 1.00 84.88 72 ALA A CA 1
ATOM 555 C C . ALA A 1 72 ? -15.845 2.882 16.122 1.00 84.88 72 ALA A C 1
ATOM 557 O O . ALA A 1 72 ? -16.642 3.065 17.068 1.00 84.88 72 ALA A O 1
#

Sequence (72 aa):
MASPADTVPLTGIAEPTGPLPGPFPWVAMYHSVGDRSPDPYRVTVTPERLAAQLRWLRRRGLRGVSVRELLA

Radius of gyration: 22.39 Å; chains: 1; bounding box: 44×46×54 Å

pLDDT: mean 81.66, std 19.13, range [37.5, 98.5]